Protein AF-A0A7C7KZF4-F1 (afdb_monomer)

Solvent-accessible surface area (backbone atoms only — not comparable to full-atom values): 31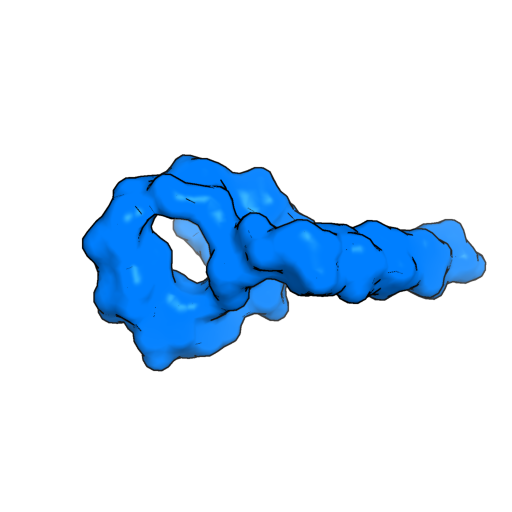71 Å² total; per-residue (Å²): 80,55,27,30,23,69,38,71,39,90,100,73,47,48,56,71,36,78,45,80,43,58,60,62,54,42,55,71,47,30,39,69,68,64,37,26,45,71,56,42,77,68,51,46,52,52,50,52,52,53,52,57,61,74,74,106

Mean predicted aligned error: 2.86 Å

Foldseek 3Di:
DWKAFCAADPPFGHHRDIGDDDPCCCPVPCVVVVRIGHPDPVVVVVSVVVVVVVVD

Structure (mmCIF, N/CA/C/O backbone):
data_AF-A0A7C7KZF4-F1
#
_entry.id   AF-A0A7C7KZF4-F1
#
loop_
_atom_site.group_PDB
_atom_site.id
_atom_site.type_symbol
_atom_site.label_atom_id
_atom_site.label_alt_id
_atom_site.label_comp_id
_atom_site.label_asym_id
_atom_site.label_entity_id
_atom_site.label_seq_id
_atom_site.pdbx_PDB_ins_code
_atom_site.Cartn_x
_atom_site.Cartn_y
_atom_site.Cartn_z
_atom_site.occupancy
_atom_site.B_iso_or_equiv
_atom_site.auth_seq_id
_atom_site.auth_comp_id
_atom_site.auth_asym_id
_atom_site.auth_atom_id
_atom_site.pdbx_PDB_model_num
ATOM 1 N N . MET A 1 1 ? 4.119 -8.371 -3.470 1.00 94.12 1 MET A N 1
ATOM 2 C CA . MET A 1 1 ? 4.321 -7.110 -2.713 1.00 94.12 1 MET A CA 1
ATOM 3 C C . MET A 1 1 ? 3.047 -6.758 -1.973 1.00 94.12 1 MET A C 1
ATOM 5 O O . MET A 1 1 ? 1.990 -6.718 -2.591 1.00 94.12 1 MET A O 1
ATOM 9 N N . LYS A 1 2 ? 3.156 -6.480 -0.670 1.00 96.44 2 LYS A N 1
ATOM 10 C CA . LYS A 1 2 ? 2.026 -6.015 0.141 1.00 96.44 2 LYS A CA 1
ATOM 11 C C . LYS A 1 2 ? 1.811 -4.514 -0.032 1.00 96.44 2 LYS A C 1
ATOM 13 O O . LYS A 1 2 ? 2.766 -3.729 0.036 1.00 96.44 2 LYS A O 1
ATOM 18 N N . VAL A 1 3 ? 0.564 -4.125 -0.254 1.00 96.88 3 VAL A N 1
ATOM 19 C CA . VAL A 1 3 ? 0.139 -2.730 -0.409 1.00 96.88 3 VAL A CA 1
ATOM 20 C C . VAL A 1 3 ? -1.116 -2.468 0.413 1.00 96.88 3 VAL A C 1
ATOM 22 O O . VAL A 1 3 ? -1.900 -3.383 0.644 1.00 96.88 3 VAL A O 1
ATOM 25 N N . ILE A 1 4 ? -1.282 -1.226 0.858 1.00 97.00 4 ILE A N 1
ATOM 26 C CA . ILE A 1 4 ? -2.498 -0.729 1.502 1.00 97.00 4 ILE A CA 1
ATOM 27 C C . ILE A 1 4 ? -3.275 0.046 0.444 1.00 97.00 4 ILE A C 1
ATOM 29 O O . ILE A 1 4 ? -2.732 0.988 -0.141 1.00 97.00 4 ILE A O 1
ATOM 33 N N . LEU A 1 5 ? -4.517 -0.348 0.183 1.00 97.19 5 LEU A N 1
ATOM 34 C CA . LEU A 1 5 ? -5.395 0.349 -0.748 1.00 97.19 5 LEU A CA 1
ATOM 35 C C . LEU A 1 5 ? -5.855 1.677 -0.139 1.00 97.19 5 LEU A C 1
ATOM 37 O O . LEU A 1 5 ? -6.344 1.729 0.983 1.00 97.19 5 LEU A O 1
ATOM 41 N N . MET A 1 6 ? -5.710 2.765 -0.887 1.00 95.38 6 MET A N 1
ATOM 42 C CA . MET A 1 6 ? -6.160 4.105 -0.486 1.00 95.38 6 MET A CA 1
ATOM 43 C C . MET A 1 6 ? -7.568 4.425 -0.989 1.00 95.38 6 MET A C 1
ATOM 45 O O . MET A 1 6 ? -8.180 5.409 -0.573 1.00 95.38 6 MET A O 1
ATOM 49 N N . ARG A 1 7 ? -8.090 3.590 -1.888 1.00 94.81 7 ARG A N 1
ATOM 50 C CA . ARG A 1 7 ? -9.427 3.669 -2.476 1.00 94.81 7 ARG A CA 1
ATOM 51 C C . ARG A 1 7 ? -9.956 2.260 -2.699 1.00 94.81 7 ARG A C 1
ATOM 53 O O . ARG A 1 7 ? -9.168 1.320 -2.754 1.00 94.81 7 ARG A O 1
ATOM 60 N N . ASP A 1 8 ? -11.262 2.139 -2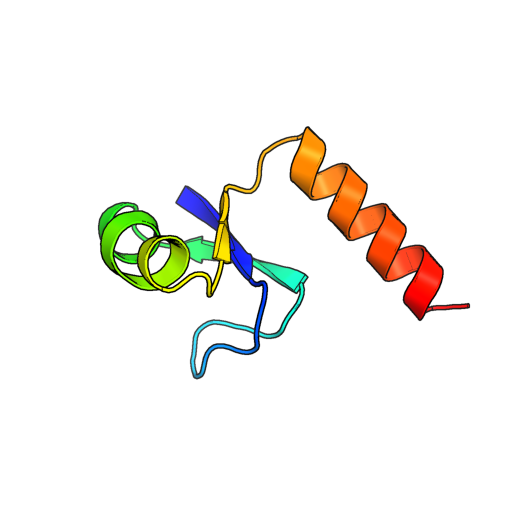.882 1.00 95.75 8 ASP A N 1
ATOM 61 C CA . ASP A 1 8 ? -11.859 0.884 -3.323 1.00 95.75 8 ASP A CA 1
ATOM 62 C C . ASP A 1 8 ? -11.375 0.560 -4.739 1.00 95.75 8 ASP A C 1
ATOM 64 O O . ASP A 1 8 ? -11.447 1.391 -5.652 1.00 95.75 8 ASP A O 1
ATOM 68 N N . VAL A 1 9 ? -10.849 -0.648 -4.922 1.00 95.06 9 VAL A N 1
ATOM 69 C CA . VAL A 1 9 ? -10.366 -1.130 -6.215 1.00 95.06 9 VAL A CA 1
ATOM 70 C C . VAL A 1 9 ? -11.179 -2.367 -6.592 1.00 95.06 9 VAL A C 1
ATOM 72 O O . VAL A 1 9 ? -11.051 -3.410 -5.941 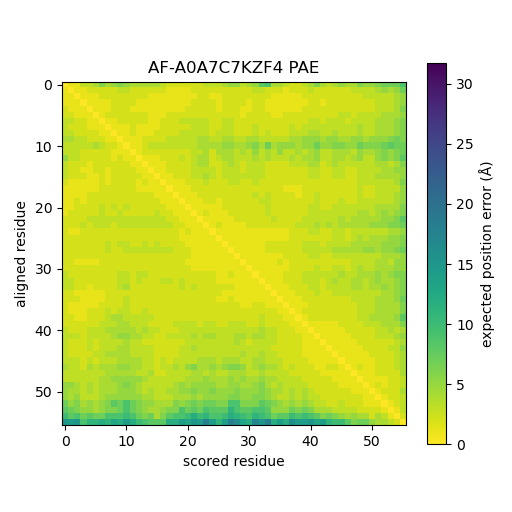1.00 95.06 9 VAL A O 1
ATOM 75 N N . PRO A 1 10 ? -11.999 -2.295 -7.660 1.00 94.31 10 PRO A N 1
ATOM 76 C CA . PRO A 1 10 ? -12.834 -3.412 -8.079 1.00 94.31 10 PRO A CA 1
ATOM 77 C C . PRO A 1 10 ? -12.014 -4.685 -8.286 1.00 94.31 10 PRO A C 1
ATOM 79 O O . PRO A 1 10 ? -10.983 -4.657 -8.958 1.00 94.31 10 PRO A O 1
ATOM 82 N N . LYS A 1 11 ? -12.502 -5.805 -7.740 1.00 91.44 11 LYS A N 1
ATOM 83 C CA . LYS A 1 11 ? -11.866 -7.136 -7.811 1.00 91.44 11 LYS A CA 1
ATOM 84 C C . LYS A 1 11 ? -10.509 -7.257 -7.098 1.00 91.44 11 LYS A C 1
ATOM 86 O O . LYS A 1 11 ? -9.847 -8.278 -7.258 1.00 91.44 11 LYS A O 1
ATOM 91 N N . VAL A 1 12 ? -10.095 -6.248 -6.327 1.00 92.75 12 VAL A N 1
ATOM 92 C CA . VAL A 1 12 ? -8.841 -6.273 -5.556 1.00 92.75 12 VAL A CA 1
ATOM 93 C C . VAL A 1 12 ? -9.114 -6.131 -4.062 1.00 92.75 12 VAL A C 1
ATOM 95 O O . VAL A 1 12 ? -8.609 -6.939 -3.291 1.00 92.75 12 VAL A O 1
ATOM 98 N N . GLY A 1 13 ? -9.908 -5.138 -3.653 1.00 94.94 13 GLY A N 1
ATOM 99 C CA . GLY A 1 13 ? -10.244 -4.915 -2.246 1.00 94.94 13 GLY A CA 1
ATOM 100 C C . GLY A 1 13 ? -10.838 -3.534 -1.985 1.00 94.94 13 GLY A C 1
ATOM 101 O O . GLY A 1 13 ? -10.986 -2.722 -2.906 1.00 94.94 13 GLY A O 1
ATOM 102 N N . SER A 1 14 ? -11.157 -3.278 -0.723 1.00 95.19 14 SER A N 1
ATOM 103 C CA . SER A 1 14 ? -11.751 -2.025 -0.262 1.00 95.19 14 SER A CA 1
ATOM 104 C C . SER A 1 14 ? -10.688 -1.049 0.248 1.00 95.19 14 SER A C 1
ATOM 106 O O . SER A 1 14 ? -9.519 -1.390 0.461 1.00 95.19 14 SER A O 1
ATOM 108 N N . ARG A 1 15 ? -11.086 0.204 0.457 1.00 93.62 15 ARG A N 1
ATOM 109 C CA . ARG A 1 15 ? -10.246 1.239 1.055 1.00 93.62 15 ARG A CA 1
ATOM 110 C C . ARG A 1 15 ? -9.710 0.769 2.410 1.00 93.62 15 ARG A C 1
ATOM 112 O O . ARG A 1 15 ? -10.452 0.244 3.231 1.00 93.62 15 ARG A O 1
ATOM 119 N N . LEU A 1 16 ? -8.426 1.031 2.647 1.00 93.75 16 LEU A N 1
ATOM 120 C CA . LEU A 1 16 ? -7.628 0.600 3.797 1.00 93.75 16 LEU A CA 1
ATOM 121 C C . LEU A 1 16 ? -7.357 -0.906 3.881 1.00 93.75 16 LEU A C 1
ATOM 123 O O . LEU A 1 16 ? -6.754 -1.337 4.867 1.00 93.75 16 LEU A O 1
ATOM 127 N N . ASP A 1 17 ? -7.699 -1.715 2.879 1.00 95.56 17 ASP A N 1
ATOM 128 C CA . ASP A 1 17 ? -7.316 -3.127 2.883 1.00 95.56 17 ASP A CA 1
ATOM 129 C C . AS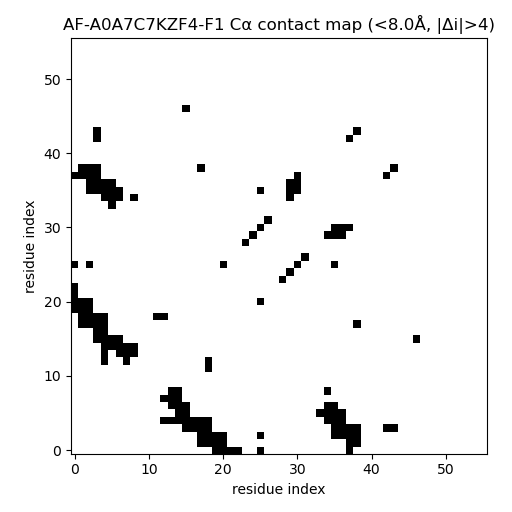P A 1 17 ? -5.832 -3.322 2.585 1.00 95.56 17 ASP A C 1
ATOM 131 O O . ASP A 1 17 ? -5.233 -2.639 1.750 1.00 95.56 17 ASP A O 1
ATOM 135 N N . VAL A 1 18 ? -5.238 -4.301 3.270 1.00 95.81 18 VAL A N 1
ATOM 136 C CA . VAL A 1 18 ? -3.886 -4.778 2.980 1.00 95.81 18 VAL A CA 1
ATOM 137 C C . VAL A 1 18 ? -4.007 -5.977 2.059 1.00 95.81 18 VAL A C 1
ATOM 139 O O . VAL A 1 18 ? -4.465 -7.037 2.477 1.00 95.81 18 VAL A O 1
ATOM 142 N N . VAL A 1 19 ? -3.553 -5.819 0.821 1.00 96.19 19 VAL A N 1
ATOM 143 C CA . VAL A 1 19 ? -3.607 -6.871 -0.197 1.00 96.19 19 VAL A CA 1
ATOM 144 C C . VAL A 1 19 ? -2.207 -7.227 -0.676 1.00 96.19 19 VAL A C 1
ATOM 146 O O . VAL A 1 19 ? -1.308 -6.382 -0.759 1.00 96.19 19 VAL A O 1
ATOM 149 N N . GLU A 1 20 ? -2.010 -8.502 -0.991 1.00 96.81 20 GLU A N 1
ATOM 150 C CA . GLU A 1 20 ? -0.783 -8.991 -1.600 1.00 96.81 20 GLU A CA 1
ATOM 151 C C . GLU A 1 20 ? -0.983 -9.163 -3.102 1.00 96.81 20 GLU A C 1
ATOM 153 O O . GLU A 1 20 ? -1.825 -9.927 -3.559 1.00 96.81 20 GLU A O 1
ATOM 158 N N . VAL A 1 21 ? -0.203 -8.417 -3.879 1.00 96.12 21 VAL A N 1
ATOM 159 C CA . VAL A 1 21 ? -0.324 -8.369 -5.338 1.00 96.12 21 VAL A CA 1
ATOM 160 C C . VAL A 1 21 ? 1.040 -8.507 -6.006 1.00 96.12 21 VAL A C 1
ATOM 162 O O . VAL A 1 21 ? 2.095 -8.317 -5.385 1.00 96.12 21 VAL A O 1
ATOM 165 N N . ALA A 1 22 ? 1.034 -8.798 -7.306 1.00 97.50 22 ALA A N 1
ATOM 166 C CA . ALA A 1 22 ? 2.246 -8.834 -8.112 1.00 97.50 22 ALA A CA 1
ATOM 167 C C . ALA A 1 22 ? 2.991 -7.486 -8.073 1.00 97.50 22 ALA A C 1
ATOM 169 O O . ALA A 1 22 ? 2.387 -6.411 -8.115 1.00 97.50 22 ALA A O 1
ATOM 170 N N . ASN A 1 23 ? 4.326 -7.540 -8.042 1.00 96.62 23 ASN A N 1
ATOM 171 C CA . ASN A 1 23 ? 5.172 -6.346 -7.926 1.00 96.62 23 ASN A CA 1
ATOM 172 C C . ASN A 1 23 ? 4.926 -5.344 -9.067 1.00 96.62 23 ASN A C 1
ATOM 174 O O . ASN A 1 23 ? 4.876 -4.139 -8.821 1.00 96.62 23 ASN A O 1
ATOM 178 N N . GLY A 1 24 ? 4.740 -5.844 -10.295 1.00 97.44 24 GLY A N 1
ATOM 179 C CA . GLY A 1 24 ? 4.432 -5.020 -11.466 1.00 97.44 24 GLY A CA 1
ATOM 180 C C . GLY A 1 24 ? 3.076 -4.328 -11.353 1.00 97.44 24 GLY A C 1
ATOM 181 O O . GLY A 1 24 ? 2.994 -3.124 -11.568 1.00 97.44 24 GLY A O 1
ATOM 182 N N . TYR A 1 25 ? 2.034 -5.047 -10.926 1.00 96.56 25 TYR A N 1
ATOM 183 C CA . TYR A 1 25 ? 0.698 -4.472 -10.744 1.00 96.56 25 TYR A CA 1
ATOM 184 C C . TYR A 1 25 ? 0.691 -3.382 -9.667 1.00 96.56 25 TYR A C 1
ATOM 186 O O . TY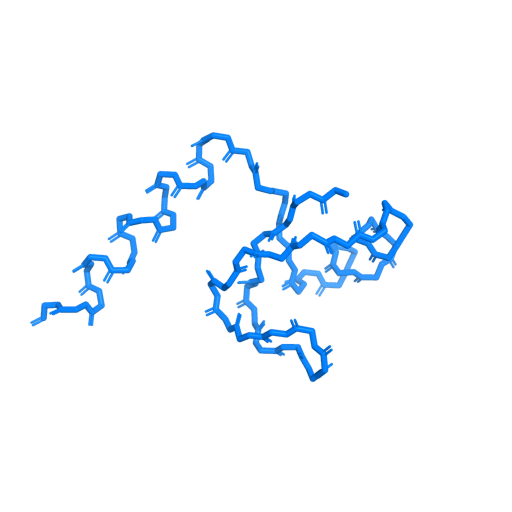R A 1 25 ? 0.165 -2.288 -9.869 1.00 96.56 25 TYR A O 1
ATOM 194 N N . ALA A 1 26 ? 1.369 -3.623 -8.546 1.00 97.06 26 ALA A N 1
ATOM 195 C CA . ALA A 1 26 ? 1.475 -2.617 -7.506 1.00 97.06 26 ALA A CA 1
ATOM 196 C C . ALA A 1 26 ? 2.269 -1.375 -7.939 1.00 97.06 26 ALA A C 1
ATOM 198 O O . ALA A 1 26 ? 1.805 -0.267 -7.704 1.00 97.06 26 ALA A O 1
ATOM 199 N N . ARG A 1 27 ? 3.439 -1.521 -8.577 1.00 97.06 27 ARG A N 1
ATOM 200 C CA . ARG A 1 27 ? 4.274 -0.368 -8.972 1.00 97.06 27 ARG A CA 1
ATOM 201 C C . ARG A 1 27 ? 3.701 0.399 -10.163 1.00 97.06 27 ARG A C 1
ATOM 203 O O . ARG A 1 27 ? 3.638 1.621 -10.108 1.00 97.06 27 ARG A O 1
ATOM 210 N N . ASN A 1 28 ? 3.279 -0.310 -11.208 1.00 97.56 28 ASN A N 1
ATOM 211 C CA . ASN A 1 28 ? 2.943 0.289 -12.502 1.00 97.56 28 ASN A CA 1
ATOM 212 C C . ASN A 1 28 ? 1.470 0.695 -12.615 1.00 97.56 28 ASN A C 1
ATOM 214 O O . ASN A 1 28 ? 1.127 1.484 -13.488 1.00 97.56 28 ASN A O 1
ATOM 218 N N . TYR A 1 29 ? 0.593 0.154 -11.764 1.00 96.31 29 TYR A N 1
ATOM 219 C CA . TYR A 1 29 ? -0.835 0.464 -11.798 1.00 96.31 29 TYR A CA 1
ATOM 220 C C . TYR A 1 29 ? -1.307 1.102 -10.494 1.00 96.31 29 TYR A C 1
ATOM 222 O O . TYR A 1 29 ? -1.732 2.254 -10.507 1.00 96.31 29 TYR A O 1
ATOM 230 N N . LEU A 1 30 ? -1.206 0.394 -9.364 1.00 96.94 30 LEU A N 1
ATOM 231 C CA . LEU A 1 30 ? -1.804 0.871 -8.113 1.00 96.94 30 LEU A CA 1
ATOM 232 C C . LEU A 1 30 ? -1.090 2.108 -7.552 1.00 96.94 30 LEU A C 1
ATOM 234 O O . LEU A 1 30 ? -1.731 3.126 -7.313 1.00 96.94 30 LEU A O 1
ATOM 238 N N . ILE A 1 31 ? 0.229 2.039 -7.370 1.00 95.69 31 ILE A N 1
ATOM 239 C CA . ILE A 1 31 ? 1.029 3.133 -6.799 1.00 95.69 31 ILE A CA 1
ATOM 240 C C . ILE A 1 31 ? 1.113 4.298 -7.786 1.00 95.69 31 ILE A C 1
ATOM 242 O O . ILE A 1 31 ? 0.903 5.439 -7.389 1.00 95.69 31 ILE A O 1
ATOM 246 N N . LEU A 1 32 ? 1.349 4.018 -9.074 1.0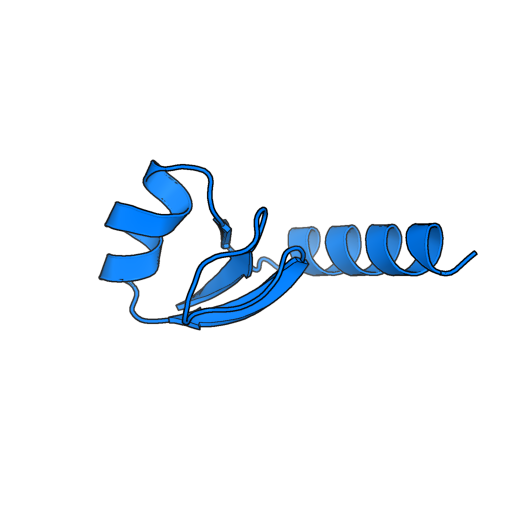0 96.62 32 LEU A N 1
ATOM 247 C CA . LEU A 1 32 ? 1.433 5.055 -10.107 1.00 96.62 32 LEU A CA 1
ATOM 248 C C . LEU A 1 32 ? 0.146 5.890 -10.214 1.00 96.62 32 LEU A C 1
ATOM 250 O O . LEU A 1 32 ? 0.210 7.083 -10.485 1.00 96.62 32 LEU A O 1
ATOM 254 N N . ARG A 1 33 ? -1.020 5.275 -9.976 1.00 96.38 33 ARG A N 1
ATOM 255 C CA . ARG A 1 33 ? -2.328 5.952 -9.987 1.00 96.38 33 ARG A CA 1
ATOM 256 C C . ARG A 1 33 ? -2.784 6.445 -8.608 1.00 96.38 33 ARG A C 1
ATOM 258 O O . ARG A 1 33 ? -3.918 6.899 -8.482 1.00 96.38 33 ARG A O 1
ATOM 265 N N . GLY A 1 34 ? -1.951 6.319 -7.572 1.00 95.69 34 GLY A N 1
ATOM 266 C CA . GLY A 1 34 ? -2.302 6.709 -6.202 1.00 95.69 34 GLY A CA 1
ATOM 267 C C . GLY A 1 34 ? -3.436 5.884 -5.577 1.00 95.69 34 GLY A C 1
ATOM 268 O O . GLY A 1 34 ? -4.080 6.334 -4.634 1.00 95.69 34 GLY A O 1
ATOM 269 N N . LEU A 1 35 ? -3.708 4.685 -6.098 1.00 96.62 35 LEU A N 1
ATOM 270 C CA . LEU A 1 35 ? -4.744 3.777 -5.594 1.00 96.62 35 LEU 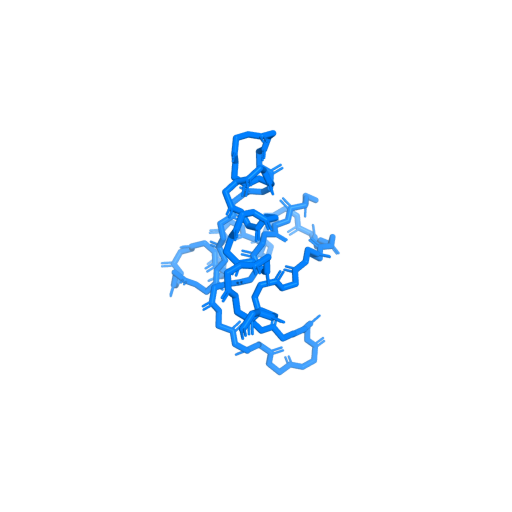A CA 1
ATOM 271 C C . LEU A 1 35 ? -4.271 2.963 -4.388 1.00 96.62 35 LEU A C 1
ATOM 273 O O . LEU A 1 35 ? -5.095 2.473 -3.621 1.00 96.62 35 LEU A O 1
ATOM 277 N N . ALA A 1 36 ? -2.959 2.798 -4.221 1.00 97.00 36 ALA A N 1
ATOM 278 C CA . ALA A 1 36 ? -2.382 2.080 -3.096 1.00 97.00 36 ALA A CA 1
ATOM 279 C C . ALA A 1 36 ? -1.014 2.642 -2.706 1.00 97.00 36 ALA A C 1
ATOM 281 O O . ALA A 1 36 ? -0.306 3.217 -3.533 1.00 97.00 36 ALA A O 1
ATOM 282 N N . ILE A 1 37 ? -0.613 2.392 -1.464 1.00 96.56 37 ILE A N 1
ATOM 283 C CA . ILE A 1 37 ? 0.740 2.649 -0.964 1.00 96.56 37 ILE A CA 1
ATOM 284 C C . ILE A 1 37 ? 1.408 1.341 -0.553 1.00 96.56 37 ILE A C 1
ATOM 286 O O . ILE A 1 37 ? 0.747 0.341 -0.281 1.00 96.56 37 ILE A O 1
ATOM 290 N N . ARG A 1 38 ? 2.739 1.320 -0.473 1.00 96.31 38 ARG A N 1
ATOM 291 C CA . ARG A 1 38 ? 3.454 0.141 0.031 1.00 96.31 38 ARG A CA 1
ATOM 292 C C . ARG A 1 38 ? 3.120 -0.085 1.511 1.00 96.31 38 ARG A C 1
ATOM 294 O O . ARG A 1 38 ? 3.188 0.849 2.306 1.00 96.31 38 ARG A O 1
ATOM 301 N N . ALA A 1 39 ? 2.839 -1.333 1.881 1.00 96.12 39 ALA A N 1
ATOM 302 C CA . ALA A 1 39 ? 2.591 -1.727 3.266 1.00 96.12 39 ALA A CA 1
ATOM 303 C C . ALA A 1 39 ? 3.911 -1.794 4.058 1.00 96.12 39 ALA A C 1
ATOM 305 O O . ALA A 1 39 ? 4.443 -2.870 4.326 1.00 96.12 39 ALA A O 1
ATOM 306 N N . THR A 1 40 ? 4.493 -0.635 4.369 1.00 96.50 40 THR A N 1
ATOM 307 C CA . THR A 1 40 ? 5.654 -0.540 5.265 1.00 96.50 40 THR A CA 1
ATOM 308 C C . THR A 1 40 ? 5.204 -0.670 6.724 1.00 96.50 40 THR A C 1
ATOM 310 O O . THR A 1 40 ? 4.045 -0.382 7.026 1.00 96.50 40 THR A O 1
ATOM 313 N N . PRO A 1 41 ? 6.099 -1.030 7.664 1.00 94.81 41 PRO A N 1
ATOM 314 C CA . PRO A 1 41 ? 5.747 -1.085 9.084 1.00 94.81 41 PRO A CA 1
ATOM 315 C C . PRO A 1 41 ? 5.163 0.232 9.614 1.00 94.81 41 PRO A C 1
ATOM 317 O O . PRO A 1 41 ? 4.255 0.219 10.437 1.00 94.81 41 PRO A O 1
ATOM 320 N N . SER A 1 42 ? 5.646 1.374 9.111 1.00 94.75 42 SER A N 1
ATOM 321 C CA . SER A 1 42 ? 5.103 2.687 9.474 1.00 94.75 42 SER A CA 1
ATOM 322 C C . SER A 1 42 ? 3.691 2.898 8.926 1.00 94.75 42 SER A C 1
ATOM 324 O O . SER A 1 42 ? 2.793 3.293 9.664 1.00 94.75 42 SER A O 1
ATOM 326 N N . ALA A 1 43 ? 3.468 2.568 7.650 1.00 93.75 43 ALA A N 1
ATOM 327 C CA . ALA A 1 43 ? 2.160 2.706 7.018 1.00 93.75 43 ALA A CA 1
ATOM 328 C C . ALA A 1 43 ? 1.102 1.777 7.638 1.00 93.75 43 ALA A C 1
ATOM 330 O O . ALA A 1 43 ? -0.062 2.151 7.736 1.00 93.75 43 ALA A O 1
ATOM 331 N N . LEU A 1 44 ? 1.502 0.587 8.094 1.00 94.25 44 LEU A N 1
ATOM 332 C CA . LEU A 1 44 ? 0.612 -0.339 8.796 1.00 94.25 44 LEU A CA 1
ATOM 333 C C . LEU A 1 44 ? 0.144 0.223 10.143 1.00 94.25 44 LEU A C 1
ATOM 335 O O . LEU A 1 44 ? -1.047 0.152 10.428 1.00 94.25 44 LEU A O 1
ATOM 339 N N . ARG A 1 45 ? 1.042 0.843 10.923 1.00 94.38 45 ARG A N 1
ATOM 340 C CA . ARG A 1 45 ? 0.665 1.528 12.173 1.00 94.38 45 ARG A CA 1
ATOM 341 C C . ARG A 1 45 ? -0.284 2.697 11.922 1.00 94.38 45 ARG A C 1
ATOM 343 O O . ARG A 1 45 ? -1.260 2.858 12.642 1.00 94.38 45 ARG A O 1
ATOM 350 N N . GLN A 1 46 ? -0.013 3.490 10.886 1.00 91.69 46 GLN A N 1
ATOM 351 C CA . GLN A 1 46 ? -0.876 4.610 10.508 1.00 91.69 46 GLN A CA 1
ATOM 352 C C . GLN A 1 46 ? -2.285 4.126 10.131 1.00 91.69 46 GLN A C 1
ATOM 354 O O . GLN A 1 46 ? -3.276 4.652 10.629 1.00 91.69 46 GLN A O 1
ATOM 359 N N . ARG A 1 47 ? -2.372 3.063 9.323 1.00 92.75 47 ARG A N 1
ATOM 360 C CA . ARG A 1 47 ? -3.637 2.413 8.957 1.00 92.75 47 ARG A CA 1
ATOM 361 C C . ARG A 1 47 ? -4.400 1.903 10.182 1.00 92.75 47 ARG A C 1
ATOM 363 O O . ARG A 1 47 ? -5.606 2.095 10.268 1.00 92.75 47 ARG A O 1
ATOM 370 N N . GLU A 1 48 ? -3.719 1.253 11.120 1.00 92.75 48 GLU A N 1
ATOM 371 C CA . GLU A 1 48 ? -4.329 0.754 12.360 1.00 92.75 48 GLU A CA 1
ATOM 372 C C . GLU A 1 48 ? -4.887 1.891 13.229 1.00 92.75 48 GLU A C 1
ATOM 374 O O . GLU A 1 48 ? -6.004 1.796 13.745 1.00 92.75 48 GLU A O 1
ATOM 379 N N . HIS A 1 49 ? -4.152 3.001 13.323 1.00 92.56 49 HIS A N 1
ATOM 380 C CA . HIS A 1 49 ? -4.627 4.200 14.003 1.00 92.56 49 HIS A CA 1
ATOM 381 C C . HIS A 1 49 ? -5.884 4.774 13.331 1.00 92.56 49 HIS A C 1
ATOM 383 O O . HIS A 1 49 ? -6.875 5.035 14.009 1.00 92.56 49 HIS A O 1
ATOM 389 N N . GLU A 1 50 ? -5.889 4.901 12.002 1.00 88.00 50 GLU A N 1
ATOM 390 C CA . GLU A 1 50 ? -7.054 5.377 11.243 1.00 88.00 50 GLU A CA 1
ATOM 391 C C . GLU A 1 50 ? -8.285 4.479 11.422 1.00 88.00 50 GLU A C 1
ATOM 393 O O . GLU A 1 50 ? -9.386 4.988 11.620 1.00 88.00 50 GLU A O 1
ATOM 398 N N . LEU A 1 51 ? -8.111 3.154 11.417 1.00 88.94 51 LEU A N 1
ATOM 399 C CA . LEU A 1 51 ? -9.202 2.209 11.677 1.00 88.94 51 LEU A CA 1
ATOM 400 C C . LEU A 1 51 ? -9.775 2.375 13.085 1.00 88.94 51 LEU A C 1
ATOM 402 O O . LEU A 1 51 ? -10.991 2.417 13.247 1.00 88.94 51 LEU A O 1
ATOM 406 N N . THR A 1 52 ? -8.907 2.529 14.084 1.00 92.12 52 THR A N 1
ATOM 407 C CA . THR A 1 52 ? -9.323 2.761 15.475 1.00 92.12 52 THR A CA 1
ATOM 408 C C . THR A 1 52 ? -10.128 4.056 15.608 1.00 92.12 52 THR A C 1
ATOM 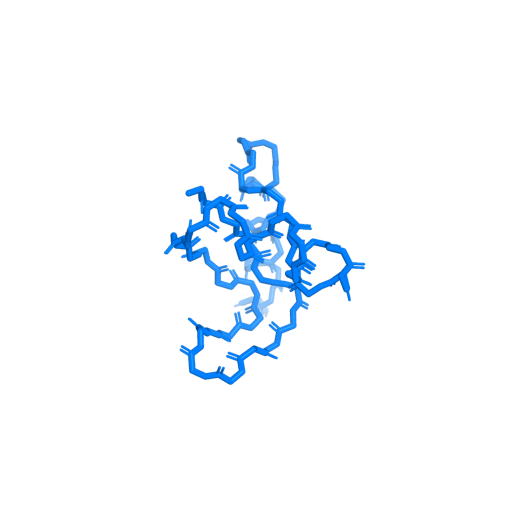410 O O . THR A 1 52 ? -11.109 4.100 16.346 1.00 92.12 52 THR A O 1
ATOM 413 N N . MET A 1 53 ? -9.735 5.113 14.891 1.00 90.50 53 MET A N 1
ATOM 414 C CA . MET A 1 53 ? -10.443 6.398 14.902 1.00 90.50 53 MET A CA 1
ATOM 415 C C . MET A 1 53 ? -11.795 6.331 14.181 1.00 90.50 53 MET A C 1
ATOM 417 O O . MET A 1 53 ? -12.719 7.016 14.596 1.00 90.50 53 MET A O 1
ATOM 421 N N . LEU A 1 54 ? -11.922 5.511 13.132 1.00 84.06 54 LEU A N 1
ATOM 422 C CA . LEU A 1 54 ? -13.181 5.301 12.401 1.00 84.06 54 LEU A CA 1
ATOM 423 C C . LEU A 1 54 ? -14.196 4.433 13.160 1.00 84.06 54 LEU A C 1
ATOM 425 O O . LEU A 1 54 ? -15.378 4.462 12.837 1.00 84.06 54 LEU A O 1
ATOM 429 N N . GLN A 1 55 ? -13.731 3.619 14.109 1.00 78.81 55 GLN A N 1
ATOM 430 C CA . GLN A 1 55 ? -14.561 2.706 14.904 1.00 78.81 55 GLN A CA 1
ATOM 431 C C . GLN A 1 55 ? -15.069 3.319 16.219 1.00 78.81 55 GLN A C 1
ATOM 433 O O . GLN A 1 55 ? -15.781 2.644 16.962 1.00 78.81 55 GLN A O 1
ATOM 438 N N . ARG A 1 56 ? -14.690 4.565 16.517 1.00 65.31 56 ARG A N 1
ATOM 439 C CA . ARG A 1 56 ? -15.201 5.356 17.643 1.00 65.31 56 ARG A CA 1
ATOM 440 C C . ARG A 1 56 ? -16.355 6.239 17.197 1.00 65.31 56 ARG A C 1
ATOM 442 O O . ARG A 1 56 ? -17.290 6.383 18.011 1.00 65.31 56 ARG A O 1
#

pLDDT: mean 94.02, std 5.1, range [65.31, 97.56]

Sequence (56 aa):
MKVILMRDVPKVGSRLDVVEVANGYARNYLILRGLAIRATPSALRQREHELTMLQR

Secondary structure (DSSP, 8-state):
-EEEESS-BTTTB-TT-EEE--HHHIIIIIITTTSEEE--HHHHHHHHHHHHHHT-

Radius of gyration: 11.07 Å; Cα contacts (8 Å, |Δi|>4): 76; chains: 1; bounding box: 21×16×30 Å

Nearest PDB structures (foldseek):
  4v84-assembly1_BH  TM=9.636E-01  e=1.846E-05  Thermus thermophilus HB27
  5j8b-assembly1_z  TM=9.563E-01  e=2.571E-05  Thermus thermophilus HB8
  4v8d-assembly2_DK  TM=9.568E-01  e=2.406E-05  Thermus thermophilus HB8
  8rdw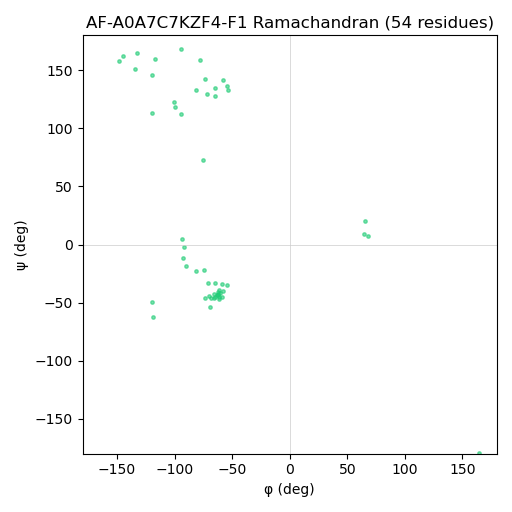-assembly1_C1  TM=9.125E-01  e=7.416E-05  Psychrobacter urativorans
  4ce4-assembly1_I  TM=8.830E-01  e=1.033E-04  Sus scrofa domesticus